Protein AF-A0A838UJL3-F1 (afdb_monomer_lite)

Radius of gyration: 14.73 Å; chains: 1; bounding box: 32×29×43 Å

Structure (mmCIF, N/CA/C/O backbone):
data_AF-A0A838UJL3-F1
#
_entry.id   AF-A0A838UJL3-F1
#
loop_
_atom_site.group_PDB
_atom_site.id
_atom_site.type_symbol
_atom_site.label_atom_id
_atom_site.label_alt_id
_atom_site.label_comp_id
_atom_site.label_asym_id
_atom_site.label_entity_id
_atom_site.label_seq_id
_atom_site.pdbx_PDB_ins_code
_atom_site.Cartn_x
_atom_site.Cartn_y
_atom_site.Cartn_z
_atom_site.occupancy
_atom_site.B_iso_or_equiv
_atom_site.auth_seq_id
_atom_site.auth_comp_id
_atom_site.auth_asym_id
_atom_site.auth_atom_id
_atom_site.pdbx_PDB_model_num
ATOM 1 N N . MET A 1 1 ? 11.668 -6.572 3.199 1.00 59.22 1 MET A N 1
ATOM 2 C CA . MET A 1 1 ? 11.074 -5.340 3.756 1.00 59.22 1 MET A CA 1
ATOM 3 C C . MET A 1 1 ? 9.917 -5.782 4.612 1.00 59.22 1 MET A C 1
ATOM 5 O O . MET A 1 1 ? 9.017 -6.410 4.070 1.00 59.22 1 MET A O 1
ATOM 9 N N . ASP A 1 2 ? 9.959 -5.476 5.904 1.00 60.31 2 ASP A N 1
ATOM 10 C CA . ASP A 1 2 ? 8.956 -5.978 6.851 1.00 60.31 2 ASP A CA 1
ATOM 11 C C . ASP A 1 2 ? 7.819 -4.970 7.076 1.00 60.31 2 ASP A C 1
ATOM 13 O O . ASP A 1 2 ? 6.696 -5.359 7.381 1.00 60.31 2 ASP A O 1
ATOM 17 N N . SER A 1 3 ? 8.070 -3.669 6.873 1.00 70.62 3 SER A N 1
ATOM 18 C CA . SER A 1 3 ? 7.036 -2.630 6.934 1.00 70.62 3 SER A CA 1
ATOM 19 C C . SER A 1 3 ? 7.329 -1.444 6.007 1.00 70.62 3 SER A C 1
ATOM 21 O O . SER A 1 3 ? 8.485 -1.105 5.752 1.00 70.62 3 SER A O 1
ATOM 23 N N . TRP A 1 4 ? 6.266 -0.808 5.499 1.00 77.81 4 TRP A N 1
ATOM 24 C CA . TRP A 1 4 ? 6.324 0.458 4.763 1.00 77.81 4 TRP A CA 1
ATOM 25 C C . TRP A 1 4 ? 5.627 1.537 5.593 1.00 77.81 4 TRP A C 1
ATOM 27 O O . TRP A 1 4 ? 4.401 1.575 5.691 1.00 77.81 4 TRP A O 1
ATOM 37 N N . LEU A 1 5 ? 6.423 2.407 6.215 1.00 80.06 5 LEU A N 1
ATOM 38 C CA . LEU A 1 5 ? 5.943 3.480 7.083 1.00 80.06 5 LEU A CA 1
ATOM 39 C C . LEU A 1 5 ? 6.109 4.841 6.408 1.00 80.06 5 LEU A C 1
ATOM 41 O O . LEU A 1 5 ? 7.156 5.153 5.846 1.00 80.06 5 LEU A O 1
ATOM 45 N N . MET A 1 6 ? 5.060 5.658 6.477 1.00 77.06 6 MET A N 1
ATOM 46 C CA . MET A 1 6 ? 5.027 7.017 5.941 1.00 77.06 6 MET A CA 1
ATOM 47 C C . MET A 1 6 ? 4.2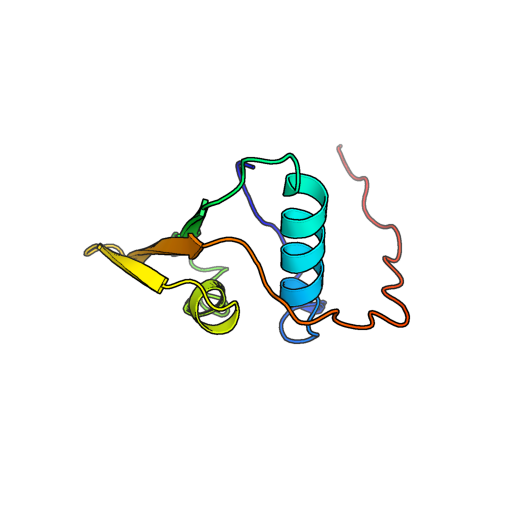89 7.940 6.905 1.00 77.06 6 MET A C 1
ATOM 49 O O . MET A 1 6 ? 3.320 7.533 7.545 1.00 77.06 6 MET A O 1
ATOM 53 N N . SER A 1 7 ? 4.706 9.205 6.980 1.00 80.81 7 SER A N 1
ATOM 54 C CA . SER A 1 7 ? 3.931 10.219 7.698 1.00 80.81 7 SER A CA 1
ATOM 55 C C . SER A 1 7 ? 2.668 10.577 6.912 1.00 80.81 7 SER A C 1
ATOM 57 O O . SER A 1 7 ? 2.700 10.720 5.692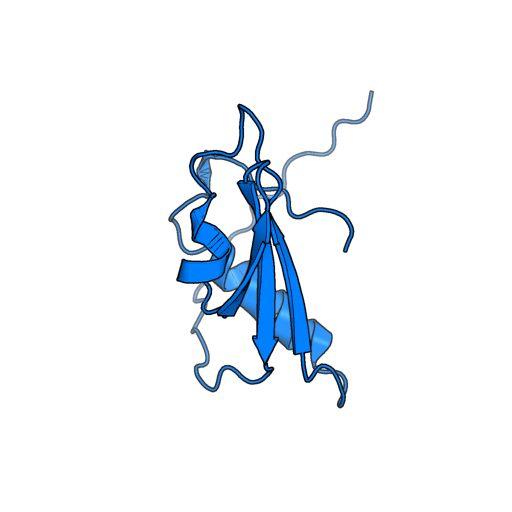 1.00 80.81 7 SER A O 1
ATOM 59 N N . CYS A 1 8 ? 1.560 10.831 7.604 1.00 72.31 8 CYS A N 1
ATOM 60 C CA . CYS A 1 8 ? 0.324 11.309 6.980 1.00 72.31 8 CYS A CA 1
ATOM 61 C C . CYS A 1 8 ? 0.497 12.627 6.197 1.00 72.31 8 CYS A C 1
ATOM 63 O O . CYS A 1 8 ? -0.249 12.883 5.258 1.00 72.31 8 CYS A O 1
ATOM 65 N N . ARG A 1 9 ? 1.517 13.437 6.522 1.00 80.75 9 ARG A N 1
ATOM 66 C CA . ARG A 1 9 ? 1.831 14.710 5.843 1.00 80.75 9 ARG A CA 1
ATOM 67 C C . ARG A 1 9 ? 2.364 14.552 4.415 1.00 80.75 9 ARG A C 1
ATOM 69 O O . ARG A 1 9 ? 2.377 15.531 3.669 1.00 80.75 9 ARG A O 1
ATOM 76 N N . VAL A 1 10 ? 2.818 13.354 4.045 1.00 78.69 10 VAL A N 1
ATOM 77 C CA . VAL A 1 10 ? 3.354 13.064 2.704 1.00 78.69 10 VAL A CA 1
ATOM 78 C C . VAL A 1 10 ? 2.399 12.252 1.830 1.00 78.69 10 VAL A C 1
ATOM 80 O O . VAL A 1 10 ? 2.652 12.117 0.634 1.00 78.69 10 VAL A O 1
ATOM 83 N N . LEU A 1 11 ? 1.293 11.756 2.395 1.00 77.38 11 LEU A N 1
ATOM 84 C CA . LEU A 1 11 ? 0.314 10.966 1.652 1.00 77.38 11 LEU A CA 1
ATOM 85 C C . LEU A 1 11 ? -0.372 11.810 0.571 1.00 77.38 11 LEU A C 1
ATOM 87 O O . LEU A 1 11 ? -0.725 12.969 0.795 1.00 77.38 11 LEU A O 1
ATOM 91 N N . GLY A 1 12 ? -0.549 11.226 -0.614 1.00 77.00 12 GLY A N 1
ATOM 92 C CA . GLY A 1 12 ? -1.169 11.884 -1.768 1.00 77.00 12 GLY A CA 1
ATOM 93 C C . GLY A 1 12 ? -0.270 12.893 -2.491 1.00 77.00 12 GLY A C 1
ATOM 94 O O . GLY A 1 12 ? -0.726 13.559 -3.417 1.00 77.00 12 GLY A O 1
ATOM 95 N N . ARG A 1 13 ? 1.010 13.004 -2.108 1.00 83.44 13 ARG A N 1
ATOM 96 C CA . ARG A 1 13 ? 1.993 13.909 -2.736 1.00 83.44 13 ARG A CA 1
ATOM 97 C C . ARG A 1 13 ? 2.950 13.188 -3.691 1.00 83.44 13 ARG A C 1
ATOM 99 O O . ARG A 1 13 ? 4.051 13.674 -3.932 1.00 83.44 13 ARG A O 1
ATOM 106 N N . LYS A 1 14 ? 2.537 12.031 -4.223 1.00 81.44 14 LYS A N 1
ATOM 107 C CA . LYS A 1 14 ? 3.330 11.145 -5.101 1.00 81.44 14 LYS A CA 1
ATOM 108 C C . LYS A 1 14 ? 4.607 10.591 -4.462 1.00 81.44 14 LYS A C 1
ATOM 110 O O . LYS A 1 14 ? 5.468 10.047 -5.152 1.00 81.44 14 LYS A O 1
ATOM 115 N N . VAL A 1 15 ? 4.742 10.710 -3.142 1.00 85.00 15 VAL A N 1
ATOM 116 C CA . VAL A 1 15 ? 5.894 10.178 -2.404 1.00 85.00 15 VAL A CA 1
ATOM 117 C C . VAL A 1 15 ? 5.846 8.651 -2.423 1.00 85.00 15 VAL A C 1
ATOM 119 O O . VAL A 1 15 ? 6.876 8.000 -2.570 1.00 85.00 15 VAL A O 1
ATOM 122 N N . GLU A 1 16 ? 4.644 8.080 -2.382 1.00 84.31 16 GLU A N 1
ATOM 123 C CA . GLU A 1 16 ? 4.401 6.643 -2.471 1.00 84.31 16 GLU A CA 1
ATOM 124 C C . GLU A 1 16 ? 4.858 6.064 -3.818 1.00 84.31 16 GLU A C 1
ATOM 126 O O . GLU A 1 16 ? 5.534 5.036 -3.861 1.00 84.31 16 GLU A O 1
ATOM 131 N N . GLU A 1 17 ? 4.542 6.763 -4.912 1.00 83.50 17 GLU A N 1
ATOM 132 C CA . GLU A 1 17 ? 4.971 6.413 -6.271 1.00 83.50 17 GLU A CA 1
ATOM 133 C C . GLU A 1 17 ? 6.498 6.489 -6.400 1.00 83.50 17 GLU A C 1
ATOM 135 O O . GLU A 1 17 ? 7.124 5.565 -6.919 1.00 83.50 17 GLU A O 1
ATOM 140 N N . ALA A 1 18 ? 7.111 7.557 -5.876 1.00 83.25 18 ALA A N 1
ATOM 141 C CA . ALA A 1 18 ? 8.559 7.747 -5.908 1.00 83.25 18 ALA A CA 1
ATOM 142 C C . ALA A 1 18 ? 9.306 6.664 -5.114 1.00 83.25 18 ALA A C 1
ATOM 144 O O . ALA A 1 18 ? 10.302 6.123 -5.592 1.00 83.25 18 ALA A O 1
ATOM 145 N N . MET A 1 19 ? 8.818 6.309 -3.923 1.00 84.75 19 MET A N 1
ATOM 146 C CA . MET A 1 19 ? 9.402 5.228 -3.126 1.00 84.75 19 MET A CA 1
ATOM 147 C C . MET A 1 19 ? 9.275 3.874 -3.818 1.00 84.75 19 MET A C 1
ATOM 149 O O . MET A 1 19 ? 10.246 3.121 -3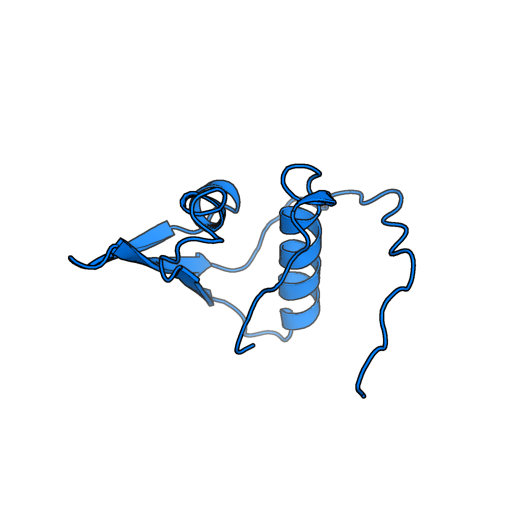.835 1.00 84.75 19 MET A O 1
ATOM 153 N N . LEU A 1 20 ? 8.122 3.568 -4.422 1.00 82.25 20 LEU A N 1
ATOM 154 C CA . LEU A 1 20 ? 7.956 2.330 -5.182 1.00 82.25 20 LEU A CA 1
ATOM 155 C C . LEU A 1 20 ? 8.887 2.281 -6.395 1.00 82.25 20 LEU A C 1
ATOM 157 O O . LEU A 1 20 ? 9.480 1.239 -6.662 1.00 82.25 20 LEU A O 1
ATOM 161 N N . PHE A 1 21 ? 9.035 3.397 -7.109 1.00 80.69 21 PHE A N 1
ATOM 162 C CA . PHE A 1 21 ? 9.963 3.504 -8.230 1.00 80.69 21 PHE A CA 1
ATOM 163 C C . PHE A 1 21 ? 11.402 3.222 -7.785 1.00 80.69 21 PHE A C 1
ATOM 165 O O . PHE A 1 21 ? 12.052 2.351 -8.356 1.00 80.69 21 PHE A O 1
ATOM 172 N N . LEU A 1 22 ? 11.868 3.878 -6.717 1.00 79.31 22 LEU A N 1
ATOM 173 C CA . LEU A 1 22 ? 13.203 3.644 -6.161 1.00 79.31 22 LEU A CA 1
ATOM 174 C C . LEU A 1 22 ? 13.374 2.200 -5.676 1.00 79.31 22 LEU A C 1
ATOM 176 O O . LEU A 1 22 ? 14.426 1.605 -5.895 1.00 79.31 22 LEU A O 1
ATOM 180 N N . LEU A 1 23 ? 12.348 1.611 -5.055 1.00 78.75 23 LEU A N 1
ATOM 181 C CA . LEU A 1 23 ? 12.363 0.206 -4.651 1.00 78.75 23 LEU A CA 1
ATOM 182 C C . LEU A 1 23 ? 12.535 -0.715 -5.864 1.00 78.75 23 LEU A C 1
ATOM 184 O O . LEU A 1 23 ? 13.360 -1.624 -5.820 1.00 78.75 23 LEU A O 1
ATOM 188 N N . MET A 1 24 ? 11.796 -0.477 -6.949 1.00 75.25 24 MET A N 1
ATOM 189 C CA . MET A 1 24 ? 11.902 -1.248 -8.191 1.00 75.25 24 MET A CA 1
ATOM 190 C C . MET A 1 24 ? 13.253 -1.059 -8.882 1.00 75.25 24 MET A C 1
ATOM 192 O O . MET A 1 24 ? 13.836 -2.039 -9.335 1.00 75.25 24 MET A O 1
ATOM 196 N N . GLU A 1 25 ? 13.766 0.170 -8.932 1.00 73.31 25 GLU A N 1
ATOM 197 C CA . GLU A 1 25 ? 15.074 0.493 -9.509 1.00 73.31 25 GLU A CA 1
ATOM 198 C C . GLU A 1 25 ? 16.204 -0.192 -8.730 1.00 73.31 25 GLU A C 1
ATOM 200 O O . GLU A 1 25 ? 17.082 -0.815 -9.317 1.00 73.31 25 GLU A O 1
ATOM 205 N N . ARG A 1 26 ? 16.153 -0.158 -7.393 1.00 69.62 26 ARG A N 1
ATOM 206 C CA . ARG A 1 26 ? 17.137 -0.832 -6.530 1.00 69.62 26 ARG A CA 1
ATOM 207 C C . ARG A 1 26 ? 16.997 -2.351 -6.548 1.00 69.62 26 ARG A C 1
ATOM 209 O O . ARG A 1 26 ? 17.989 -3.048 -6.369 1.00 69.62 26 ARG A O 1
ATOM 216 N N . SER A 1 27 ? 15.788 -2.856 -6.785 1.00 64.50 27 SER A N 1
ATOM 217 C CA . SER A 1 27 ? 15.525 -4.289 -6.955 1.00 64.50 27 SER A CA 1
ATOM 218 C C . SER A 1 27 ? 15.895 -4.793 -8.350 1.00 64.50 27 SER A C 1
ATOM 220 O O . SER A 1 27 ? 15.844 -5.997 -8.568 1.00 64.50 27 SER A O 1
ATOM 222 N N . ALA A 1 28 ? 16.307 -3.918 -9.281 1.00 55.22 28 ALA A N 1
ATOM 223 C CA . ALA A 1 28 ? 16.665 -4.252 -10.662 1.00 55.22 28 ALA A CA 1
ATOM 224 C C . ALA A 1 28 ? 17.988 -5.034 -10.809 1.00 55.22 28 ALA A C 1
ATOM 226 O O . ALA A 1 28 ? 18.670 -4.934 -11.830 1.00 55.22 28 ALA A O 1
ATOM 227 N N . ALA A 1 29 ? 18.331 -5.872 -9.827 1.00 53.56 29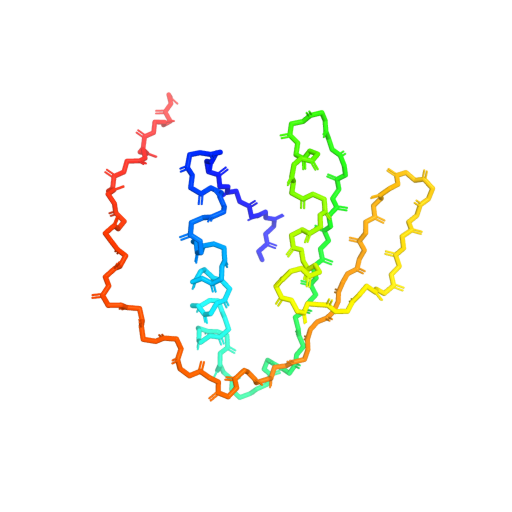 ALA A N 1
ATOM 228 C CA . ALA A 1 29 ? 19.096 -7.068 -10.128 1.00 53.56 29 ALA A CA 1
ATOM 229 C C . ALA A 1 29 ? 18.296 -7.882 -11.169 1.00 53.56 29 ALA A C 1
ATOM 231 O O . ALA A 1 29 ? 17.068 -7.980 -11.047 1.00 53.56 29 ALA A O 1
ATOM 232 N N . PRO A 1 30 ? 18.938 -8.431 -12.214 1.00 50.00 30 PRO A N 1
ATOM 233 C CA . PRO A 1 30 ? 18.258 -9.242 -13.221 1.00 50.00 30 PRO A CA 1
ATOM 234 C C . PRO A 1 30 ? 17.569 -10.436 -12.537 1.00 50.00 30 PRO A C 1
ATOM 236 O O . PRO A 1 30 ? 18.229 -11.402 -12.169 1.00 50.00 30 PRO A O 1
ATOM 239 N N . GLY A 1 31 ? 16.255 -10.332 -12.294 1.00 50.78 31 GLY A N 1
ATOM 240 C CA . GLY A 1 31 ? 15.472 -11.360 -11.597 1.00 50.78 31 GLY A CA 1
ATOM 241 C C . GLY A 1 31 ? 14.319 -10.877 -10.704 1.00 50.78 31 GLY A C 1
ATOM 242 O O . GLY A 1 31 ? 13.484 -11.696 -10.325 1.00 50.78 31 GLY A O 1
ATOM 243 N N . ALA A 1 32 ? 14.195 -9.583 -10.379 1.00 54.16 32 ALA A N 1
ATOM 244 C CA . ALA A 1 32 ? 13.034 -9.081 -9.624 1.00 54.16 32 ALA A CA 1
ATOM 245 C C . ALA A 1 32 ? 11.785 -8.925 -10.516 1.00 54.16 32 ALA A C 1
ATOM 247 O O . ALA A 1 32 ? 11.284 -7.829 -10.762 1.00 54.16 32 ALA A O 1
ATOM 248 N N . GLU A 1 33 ? 11.272 -10.043 -11.027 1.00 61.62 33 GLU A N 1
ATOM 249 C CA . GLU A 1 33 ? 10.128 -10.071 -11.944 1.00 61.62 33 GLU A CA 1
ATOM 250 C C . GLU A 1 33 ? 8.789 -9.796 -11.246 1.00 61.62 33 GLU A C 1
ATOM 252 O O . GLU A 1 33 ? 7.790 -9.499 -11.907 1.00 61.62 33 GLU A O 1
ATOM 257 N N . ARG A 1 34 ? 8.729 -9.929 -9.914 1.00 71.62 34 ARG A N 1
ATOM 258 C CA . ARG A 1 34 ? 7.475 -9.910 -9.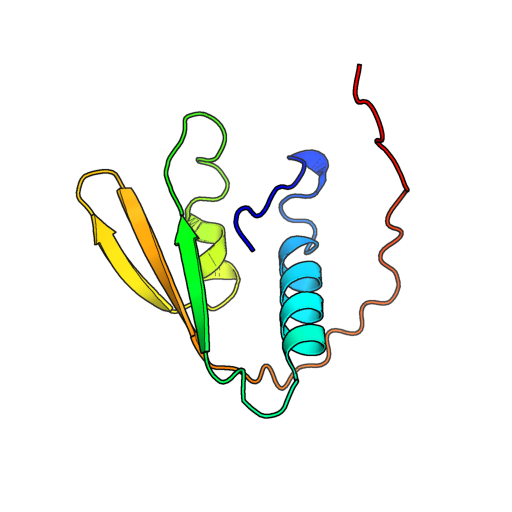148 1.00 71.62 34 ARG A CA 1
ATOM 259 C C . ARG A 1 34 ? 7.680 -9.275 -7.774 1.00 71.62 34 ARG A C 1
ATOM 261 O O . ARG A 1 34 ? 8.544 -9.702 -7.018 1.00 71.62 34 ARG A O 1
ATOM 268 N N . ILE A 1 35 ? 6.834 -8.308 -7.430 1.00 80.50 35 ILE A N 1
ATOM 269 C CA . ILE A 1 35 ? 6.754 -7.698 -6.099 1.00 80.50 35 ILE A CA 1
ATOM 270 C C . ILE A 1 35 ? 5.428 -8.109 -5.465 1.00 80.50 35 ILE A C 1
ATOM 272 O O . ILE A 1 35 ? 4.363 -7.944 -6.067 1.00 80.50 35 ILE A O 1
ATOM 276 N N . GLY A 1 36 ? 5.504 -8.665 -4.257 1.00 85.12 36 GLY A N 1
ATOM 277 C CA . GLY A 1 36 ? 4.352 -8.908 -3.394 1.00 85.12 36 GLY A CA 1
ATOM 278 C C . GLY A 1 36 ? 4.146 -7.749 -2.423 1.00 85.12 36 GLY A C 1
ATOM 279 O O . GLY A 1 36 ? 5.112 -7.113 -2.006 1.00 85.12 36 GLY A O 1
ATOM 280 N N . ALA A 1 37 ? 2.895 -7.486 -2.063 1.00 87.62 37 ALA A N 1
ATOM 281 C CA . ALA A 1 37 ? 2.545 -6.516 -1.034 1.00 87.62 37 ALA A CA 1
ATOM 282 C C . ALA A 1 37 ? 1.340 -6.998 -0.220 1.00 87.62 37 ALA A C 1
ATOM 284 O O . ALA A 1 37 ? 0.533 -7.797 -0.697 1.00 87.62 37 ALA A O 1
ATOM 285 N N . GLU A 1 38 ? 1.223 -6.509 1.010 1.00 90.75 38 GLU A N 1
ATOM 286 C CA . GLU A 1 38 ? 0.134 -6.850 1.920 1.00 90.75 38 GLU A CA 1
ATOM 287 C C . GLU A 1 38 ? -0.330 -5.594 2.664 1.00 90.75 38 GLU A C 1
ATOM 289 O O . GLU A 1 38 ? 0.477 -4.848 3.219 1.00 90.75 38 GLU A O 1
ATOM 294 N N . TYR A 1 39 ? -1.639 -5.357 2.672 1.00 91.06 39 TYR A N 1
ATOM 295 C CA . TYR A 1 39 ? -2.286 -4.352 3.505 1.00 91.06 39 TYR A CA 1
ATOM 296 C C . TYR A 1 39 ? -2.995 -5.052 4.662 1.00 91.06 39 TYR A C 1
ATOM 298 O O . TYR A 1 39 ? -3.863 -5.892 4.437 1.00 91.06 39 TYR A O 1
ATOM 306 N N . ARG A 1 40 ? -2.640 -4.686 5.898 1.00 91.06 40 ARG A N 1
ATOM 307 C CA . ARG A 1 40 ? -3.303 -5.149 7.124 1.00 91.06 40 ARG A CA 1
ATOM 308 C C . ARG A 1 40 ? -4.084 -3.993 7.750 1.00 91.06 40 ARG A C 1
ATOM 310 O O . ARG A 1 40 ? -3.444 -3.016 8.155 1.00 91.06 40 ARG A O 1
ATOM 317 N N . PRO A 1 41 ? -5.422 -4.063 7.839 1.00 90.81 41 PRO A N 1
ATOM 318 C CA . PRO A 1 41 ? -6.221 -2.988 8.412 1.00 90.81 41 PRO A CA 1
ATOM 319 C C . PRO A 1 41 ? -5.852 -2.697 9.866 1.00 90.81 41 PRO A C 1
ATOM 321 O O . PRO A 1 41 ? -5.708 -3.597 10.688 1.00 90.81 41 PRO A O 1
ATOM 324 N N . THR A 1 42 ? -5.732 -1.414 10.193 1.00 88.56 42 THR A N 1
ATOM 325 C CA . THR A 1 42 ? -5.634 -0.906 11.564 1.00 88.56 42 THR A CA 1
ATOM 326 C C . THR A 1 42 ? -6.424 0.395 11.671 1.00 88.56 42 THR A C 1
ATOM 328 O O . THR A 1 42 ? -6.680 1.061 10.666 1.00 88.56 42 THR A O 1
ATOM 331 N N . ALA A 1 43 ? -6.733 0.834 12.893 1.00 87.12 43 ALA A N 1
ATOM 332 C CA . ALA A 1 43 ? -7.411 2.113 13.119 1.00 87.12 43 ALA A CA 1
ATOM 333 C C . ALA A 1 43 ? -6.669 3.326 12.514 1.00 87.12 43 ALA A C 1
ATOM 335 O O . ALA A 1 43 ? -7.281 4.353 12.239 1.00 87.12 43 ALA A O 1
ATOM 336 N N . LYS A 1 44 ? -5.349 3.222 12.297 1.00 84.06 44 LYS A N 1
ATOM 337 C CA . LYS A 1 44 ? -4.498 4.336 11.850 1.00 84.06 44 LYS A CA 1
ATOM 338 C C . LYS A 1 44 ? -4.290 4.396 10.334 1.00 84.06 44 LYS A C 1
ATOM 340 O O . LYS A 1 44 ? -3.869 5.435 9.837 1.00 84.06 44 LYS A O 1
ATOM 345 N N . ASN A 1 45 ? -4.541 3.311 9.595 1.00 85.88 45 ASN A N 1
ATOM 346 C CA . ASN A 1 45 ? -4.139 3.192 8.185 1.00 85.88 45 ASN A CA 1
ATOM 347 C C . ASN A 1 45 ? -5.311 3.060 7.199 1.00 85.88 45 ASN A C 1
ATOM 349 O O . ASN A 1 45 ? -5.086 2.756 6.028 1.00 85.88 45 ASN A O 1
ATOM 353 N N . GLY A 1 46 ? -6.551 3.305 7.635 1.00 87.38 46 GLY A N 1
ATOM 354 C CA . GLY A 1 46 ? -7.729 3.215 6.761 1.00 87.38 46 GLY A CA 1
ATOM 355 C C . GLY A 1 46 ? -7.614 4.086 5.503 1.00 87.38 46 GLY A C 1
ATOM 356 O O . GLY A 1 46 ? -7.979 3.656 4.415 1.00 87.38 46 GLY A O 1
ATOM 357 N N . MET A 1 47 ? -6.994 5.267 5.618 1.00 87.19 47 MET A N 1
ATOM 358 C CA . MET A 1 47 ? -6.807 6.196 4.494 1.00 87.19 47 MET A CA 1
ATOM 359 C C . MET A 1 47 ? -5.899 5.671 3.366 1.00 87.19 47 MET A C 1
ATOM 361 O O . MET A 1 47 ? -5.875 6.251 2.284 1.00 87.19 47 MET A O 1
ATOM 365 N N . VAL A 1 48 ? -5.131 4.601 3.609 1.00 88.12 48 VAL A N 1
ATOM 366 C CA . VAL A 1 48 ? -4.240 3.981 2.615 1.00 88.12 48 VAL A CA 1
ATOM 367 C C . VAL A 1 48 ? -4.711 2.592 2.179 1.00 88.12 48 VAL A C 1
ATOM 369 O O . VAL A 1 48 ? -3.945 1.882 1.532 1.00 88.12 48 VAL A O 1
ATOM 372 N N . ARG A 1 49 ? -5.961 2.205 2.480 1.00 90.31 49 ARG A N 1
ATOM 373 C CA . ARG A 1 49 ? -6.529 0.897 2.100 1.00 90.31 49 ARG A CA 1
ATOM 374 C C . ARG A 1 49 ? -6.349 0.568 0.617 1.00 90.31 49 ARG A C 1
ATOM 376 O O . ARG A 1 49 ? -6.031 -0.570 0.294 1.00 90.31 49 ARG A O 1
ATOM 383 N N . ASP A 1 50 ? -6.497 1.566 -0.253 1.00 90.00 50 ASP A N 1
ATOM 384 C CA . ASP A 1 50 ? -6.396 1.414 -1.713 1.00 90.00 50 ASP A CA 1
ATOM 385 C C . ASP A 1 50 ? -5.043 1.891 -2.267 1.00 90.00 50 ASP A C 1
ATOM 387 O O . ASP A 1 50 ? -4.909 2.248 -3.439 1.00 90.00 50 ASP A O 1
ATOM 391 N N . LEU A 1 51 ? -4.011 1.988 -1.420 1.00 89.38 51 LEU A N 1
ATOM 392 C CA . LEU A 1 51 ? -2.687 2.448 -1.842 1.00 89.38 51 LEU A CA 1
ATOM 393 C C . LEU A 1 51 ? -2.092 1.544 -2.927 1.00 89.38 51 LEU A C 1
ATOM 395 O O . LEU A 1 51 ? -1.643 2.049 -3.952 1.00 89.38 51 LEU A O 1
ATOM 399 N N . PHE A 1 52 ? -2.095 0.227 -2.720 1.00 90.00 52 PHE A N 1
ATOM 400 C CA . PHE A 1 52 ? -1.488 -0.707 -3.670 1.00 90.00 52 PHE A CA 1
ATOM 401 C C . PHE A 1 52 ? -2.249 -0.772 -4.997 1.00 90.00 52 PHE A C 1
ATOM 403 O O . PHE A 1 52 ? -1.610 -0.876 -6.044 1.00 90.00 52 PHE A O 1
ATOM 410 N N . ASP A 1 53 ? -3.572 -0.598 -4.974 1.00 90.06 53 ASP A N 1
ATOM 411 C CA . ASP A 1 53 ? -4.383 -0.458 -6.188 1.00 90.06 53 ASP A CA 1
ATOM 412 C C . ASP A 1 53 ? -3.939 0.767 -7.004 1.00 90.06 53 ASP A C 1
ATOM 414 O O . ASP A 1 53 ? -3.637 0.660 -8.193 1.00 90.06 53 ASP A O 1
ATOM 418 N N . ARG A 1 54 ? -3.794 1.930 -6.349 1.00 88.69 54 ARG A N 1
ATOM 419 C CA . ARG A 1 54 ? -3.319 3.172 -6.993 1.00 88.69 54 ARG A CA 1
ATOM 420 C C . ARG A 1 54 ? -1.885 3.068 -7.513 1.00 88.69 54 ARG A C 1
ATOM 422 O O . ARG A 1 54 ? -1.545 3.712 -8.500 1.00 88.69 54 ARG A O 1
ATOM 429 N N . LEU A 1 55 ? -1.056 2.254 -6.865 1.00 86.50 55 LEU A N 1
ATOM 430 C CA . LEU A 1 55 ? 0.324 1.978 -7.269 1.00 86.50 55 LEU A CA 1
ATOM 431 C C . LEU A 1 55 ? 0.439 0.915 -8.380 1.00 86.50 55 LEU A C 1
ATOM 433 O O . LEU A 1 55 ? 1.550 0.553 -8.777 1.00 86.50 55 LEU A O 1
ATOM 437 N N . GLY A 1 56 ? -0.687 0.413 -8.895 1.00 87.81 56 GLY A N 1
ATOM 438 C CA . GLY A 1 56 ? -0.721 -0.523 -10.017 1.00 87.81 56 GLY A CA 1
ATOM 439 C C . GLY A 1 56 ? -0.377 -1.962 -9.641 1.00 87.81 56 GLY A C 1
ATOM 440 O O . GLY A 1 56 ? 0.122 -2.712 -10.483 1.00 87.81 56 GLY A O 1
ATOM 441 N N . PHE A 1 57 ? -0.601 -2.359 -8.387 1.00 89.25 57 PHE A N 1
ATOM 442 C CA . PHE A 1 57 ? -0.616 -3.771 -8.025 1.00 89.25 57 PHE A CA 1
ATOM 443 C C . PHE A 1 57 ? -1.975 -4.390 -8.359 1.00 89.25 57 PHE A C 1
ATOM 445 O O . PHE A 1 57 ? -3.016 -3.764 -8.185 1.00 89.25 57 PHE A O 1
ATOM 452 N N . ALA A 1 58 ? -1.967 -5.655 -8.767 1.00 90.94 58 ALA A N 1
ATOM 453 C CA . ALA A 1 58 ? -3.173 -6.463 -8.857 1.00 90.94 58 ALA A CA 1
ATOM 454 C C . ALA A 1 58 ? -3.505 -7.055 -7.481 1.00 90.94 58 ALA A C 1
ATOM 456 O O . ALA A 1 58 ? -2.635 -7.654 -6.841 1.00 90.94 58 ALA A O 1
ATOM 457 N N . LEU A 1 59 ? -4.755 -6.908 -7.039 1.00 94.00 59 LEU A N 1
ATOM 458 C CA . LEU A 1 59 ? -5.281 -7.614 -5.873 1.00 94.00 59 LEU A CA 1
ATOM 459 C C . LEU A 1 59 ? -5.331 -9.118 -6.177 1.00 94.00 59 LEU A C 1
ATOM 461 O O . LEU A 1 59 ? -5.865 -9.537 -7.202 1.00 94.00 59 LEU A O 1
ATOM 465 N N . VAL A 1 60 ? -4.743 -9.919 -5.296 1.00 94.62 60 VAL A N 1
ATOM 466 C CA . VAL A 1 60 ? -4.713 -11.385 -5.382 1.00 94.62 60 VAL A CA 1
ATOM 467 C C . VAL A 1 60 ? -5.752 -11.992 -4.450 1.00 94.62 60 VAL A C 1
ATOM 469 O O . VAL A 1 60 ? -6.380 -12.985 -4.801 1.00 94.62 60 VAL A O 1
ATOM 472 N N . GLU A 1 61 ? -5.925 -11.404 -3.268 1.00 94.38 61 GLU A N 1
ATOM 473 C CA . GLU A 1 61 ? -6.797 -11.932 -2.224 1.00 94.38 61 GLU A CA 1
ATOM 474 C C . GLU A 1 61 ? -7.217 -10.815 -1.263 1.00 94.38 61 GLU A C 1
ATOM 476 O O . GLU A 1 61 ? -6.426 -9.916 -0.972 1.00 94.38 61 GLU A O 1
ATOM 481 N N . GLU A 1 62 ? -8.443 -10.898 -0.751 1.00 95.56 62 GLU A N 1
ATOM 482 C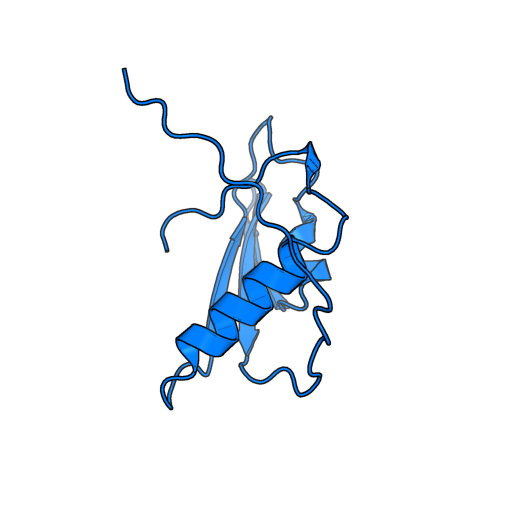 CA . GLU A 1 62 ? -8.935 -10.117 0.385 1.00 95.56 62 GLU A CA 1
ATOM 483 C C . GLU A 1 62 ? -9.639 -11.078 1.350 1.00 95.56 62 GLU A C 1
ATOM 485 O O . GLU A 1 62 ? -10.525 -11.824 0.932 1.00 95.56 62 GLU A O 1
ATOM 490 N N . ASP A 1 63 ? -9.210 -11.109 2.614 1.00 93.56 63 ASP A N 1
ATOM 491 C CA . ASP A 1 63 ? -9.796 -11.991 3.630 1.00 93.56 63 ASP A CA 1
ATOM 492 C C . ASP A 1 63 ? -10.949 -11.323 4.402 1.00 93.56 63 ASP A C 1
ATOM 494 O O . ASP A 1 63 ? -11.225 -10.129 4.267 1.00 93.56 63 ASP A O 1
ATOM 498 N N . THR A 1 64 ? -11.625 -12.092 5.260 1.00 94.69 64 THR A N 1
ATOM 499 C CA . THR A 1 64 ? -12.744 -11.599 6.084 1.00 94.69 64 THR A CA 1
ATOM 500 C C . THR A 1 64 ? -12.340 -10.536 7.108 1.00 94.69 64 THR A C 1
ATOM 502 O O . THR A 1 64 ? -13.204 -9.837 7.629 1.00 94.69 64 THR A O 1
ATOM 505 N N . ASN A 1 65 ? -11.046 -10.409 7.412 1.00 91.62 65 ASN A N 1
ATOM 506 C CA . ASN A 1 65 ? -10.502 -9.394 8.313 1.00 91.62 65 ASN A CA 1
ATOM 507 C C . ASN A 1 65 ? -10.077 -8.124 7.554 1.00 91.62 65 ASN A C 1
ATOM 509 O O . ASN A 1 65 ? -9.561 -7.189 8.169 1.00 91.62 65 ASN A O 1
ATOM 513 N N . GLY A 1 66 ? -10.270 -8.085 6.231 1.00 89.19 66 GLY A N 1
ATOM 514 C CA . GLY A 1 66 ? -9.891 -6.981 5.354 1.00 89.19 66 GLY A CA 1
ATOM 515 C C . GLY A 1 66 ? -8.401 -6.940 5.009 1.00 89.19 66 GLY A C 1
ATOM 516 O O . GLY A 1 66 ? -7.931 -5.923 4.491 1.00 89.19 66 GLY A O 1
ATOM 517 N N . VAL A 1 67 ? -7.636 -8.000 5.299 1.00 91.50 67 VAL A N 1
ATOM 518 C CA . VAL A 1 67 ? -6.245 -8.113 4.842 1.00 91.50 67 VAL A CA 1
ATOM 519 C C . VAL A 1 67 ? -6.252 -8.307 3.335 1.00 91.50 67 VAL A C 1
ATOM 521 O O . VAL A 1 67 ? -6.886 -9.229 2.831 1.00 91.50 67 VAL A O 1
ATOM 524 N N . ARG A 1 68 ? -5.525 -7.451 2.614 1.00 92.25 68 ARG A N 1
ATOM 525 C CA . ARG A 1 68 ? -5.452 -7.473 1.147 1.00 92.25 68 ARG A CA 1
ATOM 526 C C . ARG A 1 68 ? -4.050 -7.851 0.701 1.00 92.25 68 ARG A C 1
ATOM 528 O O . ARG A 1 68 ? -3.079 -7.214 1.111 1.00 92.25 68 ARG A O 1
ATOM 535 N N . ARG A 1 69 ? -3.934 -8.875 -0.142 1.00 91.38 69 ARG A N 1
ATOM 536 C CA . ARG A 1 69 ? -2.666 -9.334 -0.725 1.00 91.38 69 ARG A CA 1
ATOM 537 C C . ARG A 1 69 ? -2.597 -8.956 -2.186 1.00 91.38 69 ARG A C 1
ATOM 539 O O . ARG A 1 69 ? -3.563 -9.105 -2.926 1.00 91.38 69 ARG A O 1
ATOM 546 N N . TYR A 1 70 ? -1.426 -8.508 -2.605 1.00 89.88 70 TYR A N 1
ATOM 547 C CA . TYR A 1 70 ? -1.220 -7.863 -3.889 1.00 89.88 70 TYR A CA 1
ATOM 548 C C . TYR A 1 70 ? 0.004 -8.402 -4.611 1.00 89.88 70 TYR A C 1
ATOM 550 O O . TYR A 1 70 ? 0.975 -8.850 -3.994 1.00 89.88 70 TYR A O 1
ATOM 558 N N . ARG A 1 71 ? -0.014 -8.291 -5.939 1.00 87.06 71 ARG A N 1
ATOM 559 C CA . ARG A 1 71 ? 1.109 -8.653 -6.799 1.00 87.06 71 ARG A CA 1
ATOM 560 C C . ARG A 1 71 ? 1.283 -7.652 -7.933 1.00 87.06 71 ARG A C 1
ATOM 562 O O . ARG A 1 71 ? 0.324 -7.300 -8.609 1.00 87.06 71 ARG A O 1
ATOM 569 N N . ARG A 1 72 ? 2.526 -7.249 -8.190 1.00 84.19 72 ARG A N 1
ATOM 570 C CA . ARG A 1 72 ? 2.913 -6.433 -9.349 1.00 84.19 72 ARG A CA 1
ATOM 571 C C . ARG A 1 72 ? 4.069 -7.101 -10.084 1.00 84.19 72 ARG A C 1
ATOM 573 O O . ARG A 1 72 ? 4.997 -7.587 -9.445 1.00 84.19 72 ARG A O 1
ATOM 580 N N . THR A 1 73 ? 4.018 -7.143 -11.412 1.00 75.31 73 THR A N 1
ATOM 581 C CA . THR A 1 73 ? 5.114 -7.654 -12.251 1.00 75.31 73 THR A CA 1
ATOM 582 C C . THR A 1 73 ? 6.036 -6.520 -12.701 1.00 75.31 73 THR A C 1
ATOM 584 O O . THR A 1 73 ? 5.575 -5.421 -13.013 1.00 75.31 73 THR A O 1
ATOM 587 N N . GLY A 1 74 ? 7.345 -6.771 -12.702 1.00 66.38 74 GLY A N 1
ATOM 588 C CA . GLY A 1 74 ? 8.379 -5.760 -12.901 1.00 66.38 74 GLY A CA 1
ATOM 589 C C . GLY A 1 74 ? 8.721 -5.487 -14.366 1.00 66.38 74 GLY A C 1
ATOM 590 O O . GLY A 1 74 ? 9.507 -6.212 -14.960 1.00 66.38 74 GLY A O 1
ATOM 591 N N . ARG A 1 75 ? 8.185 -4.388 -14.908 1.00 55.84 75 ARG A N 1
ATOM 592 C CA . ARG A 1 75 ? 8.944 -3.256 -15.482 1.00 55.84 75 ARG A CA 1
ATOM 593 C C . ARG A 1 75 ? 7.946 -2.117 -15.683 1.00 55.84 75 ARG A C 1
ATOM 595 O O . ARG A 1 75 ? 7.016 -2.267 -16.466 1.00 55.84 75 ARG A O 1
ATOM 602 N N . ASP A 1 76 ? 8.102 -0.999 -14.978 1.00 50.41 76 ASP A N 1
ATOM 603 C CA . ASP A 1 76 ? 7.381 0.224 -15.353 1.00 50.41 76 ASP A CA 1
ATOM 604 C C . ASP A 1 76 ? 8.219 0.933 -16.428 1.00 50.41 76 ASP A C 1
ATOM 606 O O . ASP A 1 76 ? 9.346 1.335 -16.135 1.00 50.41 76 ASP A O 1
ATOM 610 N N . PRO A 1 77 ? 7.757 1.035 -17.686 1.00 46.78 77 PRO A N 1
ATOM 611 C CA . PRO A 1 77 ? 8.540 1.641 -18.760 1.00 46.78 77 PRO A CA 1
ATOM 612 C C . PRO A 1 77 ? 8.607 3.171 -18.664 1.00 46.78 77 PRO A C 1
ATOM 614 O O . PRO A 1 77 ? 9.275 3.796 -19.486 1.00 46.78 77 PRO A O 1
ATOM 617 N N . ARG A 1 78 ? 7.909 3.800 -17.708 1.00 47.75 78 ARG A N 1
ATOM 618 C CA . ARG A 1 78 ? 7.847 5.259 -17.603 1.00 47.75 78 ARG A CA 1
ATOM 619 C C . ARG A 1 78 ? 8.923 5.776 -16.645 1.00 47.75 78 ARG A C 1
ATOM 621 O O . ARG A 1 78 ? 8.804 5.566 -15.440 1.00 47.75 78 ARG A O 1
ATOM 628 N N . PRO A 1 79 ? 9.943 6.509 -17.129 1.00 44.28 79 PRO A N 1
ATOM 629 C CA . PRO A 1 79 ? 10.797 7.270 -16.235 1.00 44.28 79 PRO A CA 1
ATOM 630 C C . PRO A 1 79 ? 9.963 8.412 -15.650 1.00 44.28 79 PRO A C 1
ATOM 632 O O . PRO A 1 79 ? 9.667 9.402 -16.325 1.00 44.28 79 PRO A O 1
ATOM 635 N N . HIS A 1 80 ? 9.562 8.291 -14.387 1.00 47.22 80 HIS A N 1
ATOM 636 C CA . HIS A 1 80 ? 9.087 9.451 -13.648 1.00 47.22 80 HIS A CA 1
ATOM 637 C C . HIS A 1 80 ? 10.288 10.382 -13.459 1.00 47.22 80 HIS A C 1
ATOM 639 O O . HIS A 1 80 ? 11.198 10.089 -12.688 1.00 47.22 80 HIS A O 1
ATOM 645 N N . ARG A 1 81 ? 10.325 11.498 -14.198 1.00 39.94 81 ARG A N 1
ATOM 646 C CA . ARG A 1 81 ? 11.305 12.570 -13.980 1.00 39.94 81 ARG A CA 1
ATOM 647 C C . ARG A 1 81 ? 11.015 13.193 -12.609 1.00 39.94 81 ARG A C 1
ATOM 649 O O . ARG A 1 81 ? 10.226 14.125 -12.497 1.00 39.94 81 ARG A O 1
ATOM 656 N N . LEU A 1 82 ? 11.602 12.628 -11.557 1.00 45.06 82 LEU A N 1
ATOM 657 C CA . LEU A 1 82 ? 11.559 13.160 -10.198 1.00 45.06 82 LEU A CA 1
ATOM 658 C C . LEU A 1 82 ? 12.493 14.371 -10.145 1.00 45.06 82 LEU A C 1
ATOM 660 O O . LEU A 1 82 ? 13.689 14.230 -9.919 1.00 45.06 82 LEU A O 1
ATOM 664 N N . THR A 1 83 ? 11.976 15.570 -10.416 1.00 34.69 83 THR A N 1
ATOM 665 C CA . THR A 1 83 ? 12.840 16.756 -10.552 1.00 34.69 83 THR A CA 1
ATOM 666 C C . THR A 1 83 ? 13.471 17.194 -9.223 1.00 34.69 83 THR A C 1
ATOM 668 O O . THR A 1 83 ? 14.500 17.859 -9.249 1.00 34.69 83 THR A O 1
ATOM 671 N N . ARG A 1 84 ? 12.911 16.807 -8.067 1.00 32.38 84 ARG A N 1
ATOM 672 C CA . ARG A 1 84 ? 13.533 16.920 -6.733 1.00 32.38 84 ARG A CA 1
ATOM 673 C C . ARG A 1 84 ? 12.596 16.287 -5.700 1.00 32.38 84 ARG A C 1
ATOM 675 O O . ARG A 1 84 ? 11.464 16.738 -5.565 1.00 32.38 84 ARG A O 1
ATOM 682 N N . VAL A 1 85 ? 13.046 15.278 -4.959 1.00 34.97 85 VAL A N 1
ATOM 683 C CA . VAL A 1 85 ? 12.460 14.954 -3.649 1.00 34.97 85 VAL A CA 1
ATOM 684 C C . VAL A 1 85 ? 13.476 15.448 -2.635 1.00 34.97 85 VAL A C 1
ATOM 686 O O . VAL A 1 85 ? 14.497 14.802 -2.419 1.00 34.97 85 VAL A O 1
ATOM 689 N N . GLU A 1 86 ? 13.250 16.626 -2.057 1.00 26.81 86 GLU A N 1
ATOM 690 C CA . GLU A 1 86 ? 13.996 17.016 -0.864 1.00 26.81 86 GLU A CA 1
ATOM 691 C C . GLU A 1 86 ? 13.468 16.174 0.293 1.00 26.81 86 GLU A C 1
ATOM 693 O O . GLU A 1 86 ? 12.467 16.499 0.932 1.00 26.81 86 GLU A O 1
ATOM 698 N N . ALA A 1 87 ? 14.121 15.038 0.526 1.00 30.95 87 ALA A N 1
ATOM 699 C CA . ALA A 1 87 ? 13.984 14.315 1.773 1.00 30.95 87 ALA A CA 1
ATOM 700 C C . ALA A 1 87 ? 14.636 15.177 2.862 1.00 30.95 87 ALA A C 1
ATOM 702 O O . ALA A 1 87 ? 15.838 15.096 3.102 1.00 30.95 87 ALA A O 1
ATOM 703 N N . CYS A 1 88 ? 13.849 16.064 3.472 1.00 21.64 88 CYS A N 1
ATOM 704 C CA . CYS A 1 88 ? 14.277 16.790 4.657 1.00 21.64 88 CYS A CA 1
ATOM 705 C C . CYS A 1 88 ? 14.544 15.750 5.755 1.00 21.64 88 CYS A C 1
ATOM 707 O O . CYS A 1 88 ? 13.647 15.015 6.170 1.00 21.64 88 CYS A O 1
ATOM 709 N N . SER A 1 89 ? 15.808 15.623 6.141 1.00 36.19 89 SER A N 1
ATOM 710 C CA . SER A 1 89 ? 16.306 14.632 7.087 1.00 36.19 89 SER A CA 1
ATOM 711 C C . SER A 1 89 ? 15.809 14.916 8.504 1.00 36.19 89 SER A C 1
ATOM 713 O O . SER A 1 89 ? 16.417 15.728 9.191 1.00 36.19 89 SER A O 1
ATOM 715 N N . VAL A 1 90 ? 14.748 14.249 8.967 1.00 33.50 90 VAL A N 1
ATOM 716 C CA . VAL A 1 90 ? 14.380 14.154 10.397 1.00 33.50 90 VAL A CA 1
ATOM 717 C C . VAL A 1 90 ? 13.424 12.951 10.548 1.00 33.50 90 VAL A C 1
ATOM 719 O O . VAL A 1 90 ? 12.475 12.851 9.779 1.00 33.50 90 VAL A O 1
ATOM 722 N N . PHE A 1 91 ? 13.598 11.954 11.421 1.00 29.97 91 PHE A N 1
ATOM 723 C CA . PHE A 1 91 ? 14.038 11.968 12.817 1.00 29.97 91 PHE A CA 1
ATOM 724 C C . PHE A 1 91 ? 14.851 10.708 13.164 1.00 29.97 91 PHE A C 1
ATOM 726 O O . PHE A 1 91 ? 14.396 9.587 12.946 1.00 29.97 91 PHE A O 1
ATOM 733 N N . ARG A 1 92 ? 16.029 10.917 13.763 1.00 38.50 92 ARG A N 1
ATOM 734 C CA . ARG A 1 92 ? 16.511 10.073 14.862 1.00 38.50 92 ARG A CA 1
ATOM 735 C C . ARG A 1 92 ? 15.749 10.535 16.099 1.00 38.50 92 ARG A C 1
ATOM 737 O O . ARG A 1 92 ? 15.772 11.729 16.357 1.00 38.50 92 ARG A O 1
ATOM 744 N N . ASP A 1 93 ? 15.116 9.612 16.804 1.00 29.58 93 ASP A N 1
ATOM 745 C CA . ASP A 1 93 ? 14.857 9.718 18.241 1.00 29.58 93 ASP A CA 1
ATOM 746 C C . ASP A 1 93 ? 14.602 8.286 18.739 1.00 29.58 93 ASP A C 1
ATOM 748 O O . ASP A 1 93 ? 13.487 7.770 18.672 1.00 29.58 93 ASP A O 1
ATOM 752 N N . GLU A 1 94 ? 15.688 7.599 19.101 1.00 31.23 94 GLU A N 1
ATOM 753 C CA . GLU A 1 94 ? 15.626 6.529 20.096 1.00 31.23 94 GLU A CA 1
ATOM 754 C C . GLU A 1 94 ? 16.000 7.170 21.431 1.00 31.23 94 GLU A C 1
ATOM 756 O O . GLU A 1 94 ? 17.003 7.887 21.512 1.00 31.23 94 GLU A O 1
ATOM 761 N N . ALA A 1 95 ? 15.143 6.943 22.424 1.00 31.53 95 ALA A N 1
ATOM 762 C CA . ALA A 1 95 ? 15.433 7.168 23.832 1.00 31.53 95 ALA A CA 1
ATOM 763 C C . ALA A 1 95 ? 16.384 6.087 24.361 1.00 31.53 95 ALA A C 1
ATOM 765 O O . ALA A 1 95 ? 16.299 4.942 23.859 1.00 31.53 95 ALA A O 1
#

Foldseek 3Di:
DPDDDDDPVCPPVCVLVVVVVVVLVVVPPPPPQKDKDKDQDDPVCPVCLCVVVVNPWDWPDADPNRITITMDTDDDPDPPPCVDDPPPDDDDDDD

Secondary structure (DSSP, 8-state):
-------GGGTTTTHHHHHHHHHHHHT-STT--EEEEEE---TTTGGGTTHHHHTTPEEEEE-TT--EEEEEES---------------------

Sequence (95 aa):
MDSWLMSCRVLGRKVEEAMLFLLMERSAAPGAERIGAEYRPTAKNGMVRDLFDRLGFALVEEDTNGVRRYRRTGRDPRPHRLTRVEACSVFRDEA

pLDDT: mean 71.7, std 21.15, range [21.64, 95.56]